Protein AF-A0A9W8LBX5-F1 (afdb_monomer_lite)

Organism: NCBI:txid1052879

Secondary structure (DSSP, 8-state):
-PPPHHHHHHHHHHHHHHHHHHHHTT--HHHHHHHHHHT-SS----HHHHHHHHHHHHTT----S---------

Foldseek 3Di:
DDDDPVRVVVLLLVLLVLLVVCVVVVHDLVRSQVVVVVPPPPHHDDSVVSVVSSVCVVVVNSPSDPPPPPPPPD

Structure (mmCIF, N/CA/C/O backbone):
data_AF-A0A9W8LBX5-F1
#
_entry.id   AF-A0A9W8LBX5-F1
#
loop_
_atom_site.group_PDB
_atom_site.id
_atom_site.type_symbol
_atom_site.label_atom_id
_atom_site.label_alt_id
_atom_site.label_comp_id
_atom_site.label_asym_id
_atom_site.label_entity_id
_atom_site.label_seq_id
_atom_site.pdbx_PDB_ins_code
_atom_site.Cartn_x
_atom_site.Cartn_y
_atom_site.Cartn_z
_atom_site.occupancy
_atom_site.B_iso_or_equiv
_atom_site.auth_seq_id
_atom_site.auth_comp_id
_atom_site.auth_asym_id
_atom_site.auth_atom_id
_atom_site.pdbx_PDB_model_num
ATOM 1 N N . MET A 1 1 ? 16.199 0.153 -22.594 1.00 47.25 1 MET A N 1
ATOM 2 C CA . MET A 1 1 ? 15.000 -0.476 -23.189 1.00 47.25 1 MET A CA 1
ATOM 3 C C . MET A 1 1 ? 13.795 0.210 -22.576 1.00 47.25 1 MET A C 1
ATOM 5 O O . MET A 1 1 ? 13.758 0.299 -21.358 1.00 47.25 1 MET A O 1
ATOM 9 N N . ALA A 1 2 ? 12.901 0.785 -23.381 1.00 55.84 2 ALA A N 1
ATOM 10 C CA . ALA A 1 2 ? 11.678 1.393 -22.860 1.00 55.84 2 ALA A CA 1
ATOM 11 C C . ALA A 1 2 ? 10.688 0.278 -22.493 1.00 55.84 2 ALA A C 1
ATOM 13 O O . ALA A 1 2 ? 10.476 -0.633 -23.294 1.00 55.84 2 ALA A O 1
ATOM 14 N N . SER A 1 3 ? 10.140 0.327 -21.281 1.00 62.94 3 SER A N 1
ATOM 15 C CA . SER A 1 3 ? 9.107 -0.598 -20.814 1.00 62.94 3 SER A CA 1
ATOM 16 C C . SER A 1 3 ? 7.838 -0.434 -21.648 1.00 62.94 3 SER A C 1
ATOM 18 O O . SER A 1 3 ? 7.437 0.690 -21.948 1.00 62.94 3 SER A O 1
ATOM 20 N N . THR A 1 4 ? 7.200 -1.537 -22.040 1.00 70.19 4 THR A N 1
ATOM 21 C CA . THR A 1 4 ? 5.910 -1.466 -22.736 1.00 70.19 4 THR A CA 1
ATOM 22 C C . THR A 1 4 ? 4.799 -1.060 -21.752 1.00 70.19 4 THR A C 1
ATOM 24 O O . THR A 1 4 ? 4.894 -1.370 -20.562 1.00 70.19 4 THR A O 1
ATOM 27 N N . PRO A 1 5 ? 3.716 -0.408 -22.211 1.00 71.06 5 PRO A N 1
ATOM 28 C CA . PRO A 1 5 ? 2.579 -0.055 -21.352 1.00 71.06 5 PRO A CA 1
ATOM 29 C C . PRO A 1 5 ? 1.955 -1.260 -20.627 1.00 71.06 5 PRO A C 1
ATOM 31 O O . PRO A 1 5 ? 1.516 -1.154 -19.485 1.00 71.06 5 PRO A O 1
ATOM 34 N N . GLU A 1 6 ? 1.965 -2.430 -21.269 1.00 65.50 6 GLU A N 1
ATOM 35 C CA . GLU A 1 6 ? 1.509 -3.703 -20.694 1.00 65.50 6 GLU A CA 1
ATOM 36 C C . GLU A 1 6 ? 2.388 -4.145 -19.515 1.00 65.50 6 GLU A C 1
ATOM 38 O O . GLU A 1 6 ? 1.880 -4.599 -18.490 1.00 65.50 6 GLU A O 1
ATOM 43 N N . TYR A 1 7 ? 3.705 -3.949 -19.628 1.00 64.69 7 TYR A N 1
ATOM 44 C CA . TYR A 1 7 ? 4.662 -4.249 -18.567 1.00 64.69 7 TYR A CA 1
ATOM 45 C C . TYR A 1 7 ? 4.497 -3.302 -17.367 1.00 64.69 7 TYR A C 1
ATOM 47 O O . TYR A 1 7 ? 4.483 -3.750 -16.219 1.00 64.69 7 TYR A O 1
ATOM 55 N N . GLU A 1 8 ? 4.285 -2.004 -17.608 1.00 64.69 8 GLU A N 1
ATOM 56 C CA . GLU A 1 8 ? 3.996 -1.040 -16.536 1.00 64.69 8 GLU A CA 1
ATOM 57 C C . GLU A 1 8 ? 2.664 -1.330 -15.828 1.00 64.69 8 GLU A C 1
ATOM 59 O O . GLU A 1 8 ? 2.568 -1.212 -14.602 1.00 64.69 8 GLU A O 1
ATOM 64 N N . HIS A 1 9 ? 1.636 -1.735 -16.580 1.00 64.19 9 HIS A N 1
ATOM 65 C CA . HIS A 1 9 ? 0.347 -2.129 -16.017 1.00 64.19 9 HIS A CA 1
ATOM 66 C C . HIS A 1 9 ? 0.475 -3.385 -15.140 1.00 64.19 9 HIS A C 1
ATOM 68 O O . HIS A 1 9 ? -0.005 -3.392 -14.003 1.00 64.19 9 HIS A O 1
ATOM 74 N N . ALA A 1 10 ? 1.192 -4.410 -15.613 1.00 66.06 10 ALA A N 1
ATOM 75 C CA . ALA A 1 10 ? 1.466 -5.624 -14.845 1.00 66.06 10 ALA A CA 1
ATOM 76 C C . ALA A 1 10 ? 2.245 -5.328 -13.548 1.00 66.06 10 ALA A C 1
ATOM 78 O O . ALA A 1 10 ? 1.887 -5.833 -12.483 1.00 66.06 10 ALA A O 1
ATOM 79 N N . MET A 1 11 ? 3.248 -4.442 -13.593 1.00 68.44 11 MET A N 1
ATOM 80 C CA . MET A 1 11 ? 3.991 -4.003 -12.402 1.00 68.44 11 MET A CA 1
ATOM 81 C C . MET A 1 11 ? 3.108 -3.296 -11.366 1.00 68.44 11 MET A C 1
ATOM 83 O O . MET A 1 11 ? 3.235 -3.561 -10.169 1.00 68.44 11 MET A O 1
ATOM 87 N N . LYS A 1 12 ? 2.194 -2.414 -11.794 1.00 69.06 12 LYS A N 1
ATOM 88 C CA . LYS A 1 12 ? 1.266 -1.726 -10.876 1.00 69.06 12 LYS A CA 1
ATOM 89 C C . LYS A 1 12 ? 0.281 -2.697 -10.224 1.00 69.06 12 LYS A C 1
ATOM 91 O O . LYS A 1 12 ? 0.026 -2.578 -9.025 1.00 69.06 12 LYS A O 1
ATOM 96 N N . SER A 1 13 ? -0.222 -3.678 -10.974 1.00 73.75 13 SER A N 1
ATOM 97 C CA . SER A 1 13 ? -1.037 -4.760 -10.409 1.00 73.75 13 SER A CA 1
ATOM 98 C C . SER A 1 13 ? -0.248 -5.601 -9.398 1.00 73.75 13 SER A C 1
ATOM 100 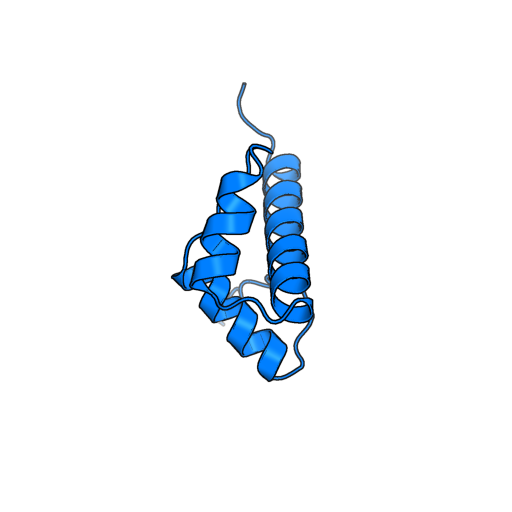O O . SER A 1 13 ? -0.773 -5.894 -8.325 1.00 73.75 13 SER A O 1
ATOM 102 N N . HIS A 1 14 ? 1.033 -5.897 -9.653 1.00 81.94 14 HIS A N 1
ATOM 103 C CA . HIS A 1 14 ? 1.887 -6.593 -8.683 1.00 81.94 14 HIS A CA 1
ATOM 104 C C . HIS A 1 14 ? 2.074 -5.810 -7.377 1.00 81.94 14 HIS A C 1
ATOM 106 O O . HIS A 1 14 ? 1.970 -6.399 -6.303 1.00 81.94 14 HIS A O 1
ATOM 112 N N . ILE A 1 15 ? 2.280 -4.488 -7.437 1.00 90.69 15 ILE A N 1
ATOM 113 C CA . ILE A 1 15 ? 2.394 -3.659 -6.224 1.00 90.69 15 ILE A CA 1
ATOM 114 C C . ILE A 1 15 ? 1.132 -3.775 -5.365 1.00 90.69 15 ILE A C 1
ATOM 116 O O . ILE A 1 15 ? 1.233 -3.960 -4.158 1.00 90.69 15 ILE A O 1
ATOM 120 N N . ARG A 1 16 ? -0.062 -3.706 -5.960 1.00 91.88 16 ARG A N 1
ATOM 121 C CA . ARG A 1 16 ? -1.325 -3.740 -5.201 1.00 91.88 16 ARG A CA 1
ATOM 122 C C . ARG A 1 16 ? -1.570 -5.088 -4.533 1.00 91.88 16 ARG A C 1
ATOM 124 O O . ARG A 1 16 ? -2.024 -5.116 -3.393 1.00 91.88 16 ARG A O 1
ATOM 131 N N . VAL A 1 17 ? -1.201 -6.187 -5.195 1.00 92.81 17 VAL A N 1
ATOM 132 C CA . VAL A 1 17 ? -1.224 -7.532 -4.594 1.00 92.81 17 VAL A CA 1
ATOM 133 C C . VAL A 1 17 ? -0.293 -7.602 -3.382 1.00 92.81 17 VAL A C 1
ATOM 135 O O . VAL A 1 17 ? -0.681 -8.129 -2.342 1.00 92.81 17 VAL A O 1
ATOM 138 N N . LEU A 1 18 ? 0.908 -7.025 -3.476 1.00 94.94 18 LEU A N 1
ATOM 139 C CA . LEU A 1 18 ? 1.839 -6.974 -2.346 1.00 94.94 18 LEU A CA 1
ATOM 140 C C . LEU A 1 18 ? 1.298 -6.115 -1.194 1.00 94.94 18 LEU A C 1
ATOM 142 O O . LEU A 1 18 ? 1.416 -6.512 -0.038 1.00 94.94 18 LEU A O 1
ATOM 146 N N . ILE A 1 19 ? 0.650 -4.984 -1.491 1.00 96.12 19 ILE A N 1
ATOM 147 C CA . ILE A 1 19 ? -0.001 -4.148 -0.470 1.00 96.12 19 ILE A CA 1
ATOM 148 C C . ILE A 1 19 ? -1.133 -4.924 0.222 1.00 96.12 19 ILE A C 1
ATOM 150 O O . ILE A 1 19 ? -1.220 -4.892 1.449 1.00 96.12 19 ILE A O 1
ATOM 154 N N . LEU A 1 20 ? -1.959 -5.664 -0.528 1.00 96.38 20 LEU A N 1
ATOM 155 C CA . LEU A 1 20 ? -3.007 -6.517 0.043 1.00 96.38 20 LEU A CA 1
ATOM 156 C C . LEU A 1 20 ? -2.421 -7.619 0.938 1.00 96.38 20 LEU A C 1
ATOM 158 O O . LEU A 1 20 ? -2.936 -7.873 2.026 1.00 96.38 20 LEU A O 1
ATOM 162 N N . ALA A 1 21 ? -1.317 -8.244 0.522 1.00 96.06 21 ALA A N 1
ATOM 163 C CA . ALA A 1 21 ? -0.623 -9.228 1.347 1.00 96.06 21 ALA A CA 1
ATOM 164 C C . ALA A 1 21 ? -0.109 -8.604 2.659 1.00 96.06 21 ALA A C 1
ATOM 166 O O . ALA A 1 21 ? -0.298 -9.182 3.729 1.00 96.06 21 ALA A O 1
ATOM 167 N N . CYS A 1 22 ? 0.489 -7.407 2.608 1.00 97.75 22 CYS A N 1
ATOM 168 C CA . CYS A 1 22 ? 0.910 -6.673 3.805 1.00 97.75 22 CYS A CA 1
ATOM 169 C C . CYS A 1 22 ? -0.260 -6.346 4.742 1.00 97.75 22 CYS A C 1
ATOM 171 O O . CYS A 1 22 ? -0.113 -6.498 5.956 1.00 97.75 22 CYS A O 1
ATOM 173 N N . PHE A 1 23 ? -1.415 -5.976 4.185 1.00 97.62 23 PHE A N 1
ATOM 174 C CA . PHE A 1 23 ? -2.635 -5.731 4.950 1.00 97.62 23 PHE A CA 1
ATOM 175 C C . PHE A 1 23 ? -3.127 -7.003 5.657 1.00 97.62 23 PHE A C 1
ATOM 177 O O . PHE A 1 23 ? -3.374 -6.983 6.860 1.00 97.62 23 PHE A O 1
ATOM 184 N N . GLY A 1 24 ? -3.181 -8.137 4.949 1.00 97.00 24 GLY A N 1
ATOM 185 C CA . GLY A 1 24 ? -3.554 -9.433 5.532 1.00 97.00 24 GLY A CA 1
ATOM 186 C C . GLY A 1 24 ? -2.586 -9.922 6.618 1.00 97.00 24 GLY A C 1
ATOM 187 O O . GLY A 1 24 ? -3.002 -10.583 7.566 1.00 97.00 24 GLY A O 1
ATOM 188 N N . MET A 1 25 ? -1.307 -9.544 6.525 1.00 97.38 25 MET A N 1
ATOM 189 C CA . MET A 1 25 ? -0.293 -9.770 7.564 1.00 97.38 25 MET A CA 1
ATOM 190 C C . MET A 1 25 ? -0.363 -8.767 8.730 1.00 97.38 25 MET A C 1
ATOM 192 O O . MET A 1 25 ? 0.490 -8.821 9.613 1.00 97.38 25 MET A O 1
ATOM 196 N N . GLN A 1 26 ? -1.329 -7.842 8.730 1.00 96.94 26 GLN A N 1
ATOM 197 C CA . GLN A 1 26 ? -1.488 -6.774 9.727 1.00 96.94 26 GLN A CA 1
ATOM 198 C C . GLN A 1 26 ? -0.259 -5.863 9.875 1.00 96.94 26 GLN A C 1
ATOM 200 O O . GLN A 1 26 ? -0.022 -5.286 10.935 1.00 96.94 26 GLN A O 1
ATOM 205 N N . LYS A 1 27 ? 0.527 -5.701 8.806 1.00 97.94 27 LYS A N 1
ATOM 206 C CA . LYS A 1 27 ? 1.625 -4.728 8.787 1.00 97.94 27 LYS A CA 1
ATOM 207 C C . LYS A 1 27 ? 1.059 -3.321 8.764 1.00 97.94 27 LYS A C 1
ATOM 209 O O . LYS A 1 27 ? 0.132 -3.054 8.006 1.00 97.94 27 LYS A O 1
ATOM 214 N N . THR A 1 28 ? 1.662 -2.401 9.501 1.00 98.06 28 THR A N 1
ATOM 215 C CA . THR A 1 28 ? 1.395 -0.966 9.368 1.00 98.06 28 THR A CA 1
ATOM 216 C C . THR A 1 28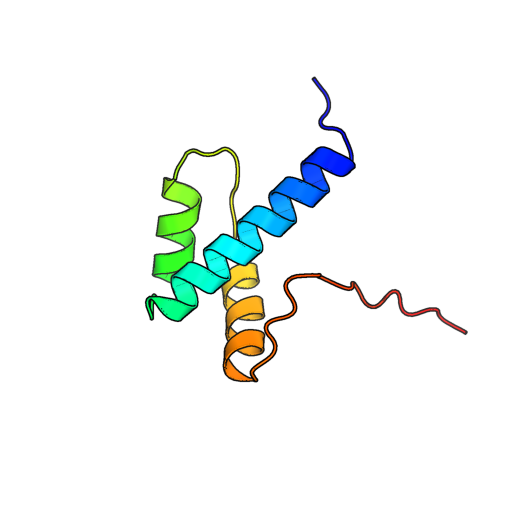 ? 1.782 -0.459 7.969 1.00 98.06 28 THR A C 1
ATOM 218 O O . THR A 1 28 ? 2.611 -1.075 7.290 1.00 98.06 28 THR A O 1
ATOM 221 N N . PRO A 1 29 ? 1.248 0.693 7.516 1.00 97.75 29 PRO A N 1
ATOM 222 C CA . PRO A 1 29 ? 1.632 1.258 6.225 1.00 97.75 29 PRO A CA 1
ATOM 223 C C . PRO A 1 29 ? 3.139 1.516 6.079 1.00 97.75 29 PRO A C 1
ATOM 225 O O . PRO A 1 29 ? 3.681 1.354 4.990 1.00 97.75 29 PRO A O 1
ATOM 228 N N . THR A 1 30 ? 3.832 1.880 7.162 1.00 98.12 30 THR A N 1
ATOM 229 C CA . THR A 1 30 ? 5.291 2.078 7.152 1.00 98.12 30 THR A CA 1
ATOM 230 C C . THR A 1 30 ? 6.027 0.758 6.918 1.00 98.12 30 THR A C 1
ATOM 232 O O . THR A 1 30 ? 6.825 0.667 5.988 1.00 98.12 30 THR A O 1
ATOM 235 N N . GLU A 1 31 ? 5.695 -0.289 7.681 1.00 98.31 31 GLU A N 1
ATOM 236 C CA . GLU A 1 31 ? 6.295 -1.622 7.517 1.00 98.31 31 GLU A CA 1
ATOM 237 C C . GLU A 1 31 ? 6.025 -2.208 6.128 1.00 98.31 31 GLU A C 1
ATOM 239 O O . GLU A 1 31 ? 6.867 -2.903 5.566 1.00 98.31 31 GLU A O 1
ATOM 244 N N . ALA A 1 32 ? 4.850 -1.938 5.557 1.00 97.81 32 ALA A N 1
ATOM 245 C CA . ALA A 1 32 ? 4.506 -2.375 4.211 1.00 97.81 32 ALA A CA 1
ATOM 246 C C . ALA A 1 32 ? 5.370 -1.686 3.141 1.00 97.81 32 ALA A C 1
ATOM 248 O O . ALA A 1 32 ? 5.849 -2.355 2.228 1.00 97.81 32 ALA A O 1
ATOM 249 N N . VAL A 1 33 ? 5.617 -0.374 3.259 1.00 97.44 33 VAL A N 1
ATOM 250 C CA . VAL A 1 33 ? 6.523 0.353 2.350 1.00 97.44 33 VAL A CA 1
ATOM 251 C C . VAL A 1 33 ? 7.939 -0.208 2.432 1.00 97.44 33 VAL A C 1
ATOM 253 O O . VAL A 1 33 ? 8.538 -0.494 1.397 1.00 97.44 33 VAL A O 1
ATOM 256 N N . GLU A 1 34 ? 8.462 -0.384 3.646 1.00 97.06 34 GLU A N 1
ATOM 257 C CA . GLU A 1 34 ? 9.803 -0.935 3.870 1.00 97.06 34 GLU A CA 1
ATOM 258 C C . GLU A 1 34 ? 9.923 -2.354 3.313 1.00 97.06 34 GLU A C 1
ATOM 260 O O . GLU A 1 34 ? 10.875 -2.658 2.595 1.00 97.06 34 GLU A O 1
ATOM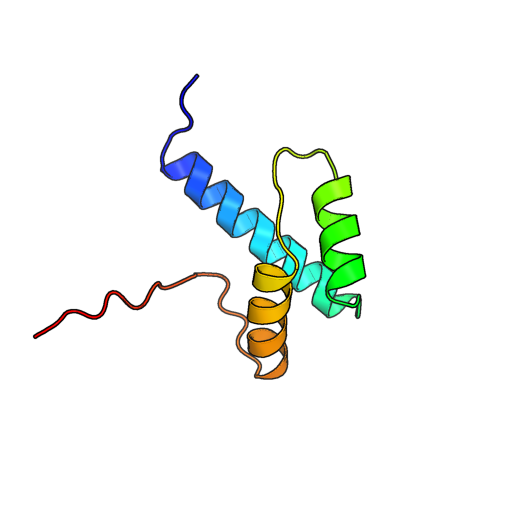 265 N N . TYR A 1 35 ? 8.922 -3.200 3.574 1.00 95.50 35 TYR A N 1
ATOM 266 C CA . TYR A 1 35 ? 8.876 -4.563 3.064 1.00 95.50 35 TYR A CA 1
ATOM 267 C C . TYR A 1 35 ? 8.875 -4.591 1.534 1.00 95.50 35 TYR A C 1
ATOM 269 O O . TYR A 1 35 ? 9.746 -5.219 0.942 1.00 95.50 35 TYR A O 1
ATOM 277 N N . ILE A 1 36 ? 7.939 -3.885 0.890 1.00 94.12 36 ILE A N 1
ATOM 278 C CA . ILE A 1 36 ? 7.770 -3.902 -0.571 1.00 94.12 36 ILE A CA 1
ATOM 279 C C . ILE A 1 36 ? 9.013 -3.348 -1.270 1.00 94.12 36 ILE A C 1
ATOM 281 O O . ILE A 1 36 ? 9.522 -3.972 -2.200 1.00 94.12 36 ILE A O 1
ATOM 285 N N . ASN A 1 37 ? 9.532 -2.210 -0.804 1.00 93.88 37 ASN A N 1
ATOM 286 C CA . ASN A 1 37 ? 10.713 -1.587 -1.401 1.00 93.88 37 ASN A CA 1
ATOM 287 C C . ASN A 1 37 ? 11.993 -2.403 -1.138 1.00 93.88 37 ASN A C 1
ATOM 289 O O . ASN A 1 37 ? 12.939 -2.327 -1.922 1.00 93.88 37 ASN A O 1
ATOM 293 N N . GLY A 1 38 ? 12.015 -3.213 -0.075 1.00 94.25 38 GLY A N 1
ATOM 294 C CA . GLY A 1 38 ? 13.114 -4.116 0.261 1.00 94.25 38 GLY A CA 1
ATOM 295 C C . GLY A 1 38 ? 13.171 -5.409 -0.564 1.00 94.25 38 GLY A C 1
ATOM 296 O O . GLY A 1 38 ? 14.184 -6.101 -0.512 1.00 94.25 38 GLY A O 1
ATOM 297 N N . LEU A 1 39 ? 12.137 -5.745 -1.348 1.00 89.25 39 LEU A N 1
ATOM 298 C CA . LEU A 1 39 ? 12.091 -7.004 -2.111 1.00 89.25 39 LEU A CA 1
ATOM 299 C C . LEU A 1 39 ? 13.084 -7.061 -3.285 1.00 89.25 39 LEU A C 1
ATOM 301 O O . LEU A 1 39 ? 13.373 -8.147 -3.780 1.00 89.25 39 LEU A O 1
ATOM 305 N N . GLY A 1 40 ? 13.582 -5.921 -3.776 1.00 82.88 40 GLY A N 1
ATOM 306 C CA . GLY A 1 40 ? 14.559 -5.885 -4.876 1.00 82.88 40 GLY A CA 1
ATOM 307 C C . GLY A 1 40 ? 14.026 -6.358 -6.239 1.00 82.88 40 GLY A C 1
ATOM 308 O O . GLY A 1 40 ? 14.805 -6.578 -7.161 1.00 82.88 40 GLY A O 1
ATOM 309 N N . ILE A 1 41 ? 12.706 -6.490 -6.396 1.00 81.00 41 ILE A N 1
ATOM 310 C CA . ILE A 1 41 ? 12.034 -7.025 -7.598 1.00 81.00 41 ILE A CA 1
ATOM 311 C C . ILE A 1 41 ? 11.628 -5.941 -8.616 1.00 81.00 41 ILE A C 1
ATOM 313 O O . ILE A 1 41 ? 10.713 -6.135 -9.413 1.00 81.00 41 ILE A O 1
ATOM 317 N N . GLY A 1 42 ? 12.274 -4.771 -8.580 1.00 81.38 42 GLY A N 1
ATOM 318 C CA . GLY A 1 42 ? 12.045 -3.696 -9.555 1.00 81.38 42 GLY A CA 1
ATOM 319 C C . GLY A 1 42 ? 10.705 -2.962 -9.425 1.00 81.38 42 GLY A C 1
ATOM 320 O O . GLY A 1 42 ? 10.340 -2.210 -10.326 1.00 81.38 42 GLY A O 1
ATOM 321 N N . VAL A 1 43 ? 9.984 -3.144 -8.316 1.00 82.62 43 VAL A N 1
ATOM 322 C CA . VAL A 1 43 ? 8.810 -2.338 -7.963 1.00 82.62 43 VAL A CA 1
ATOM 323 C C . VAL A 1 43 ? 9.071 -1.527 -6.700 1.00 82.62 43 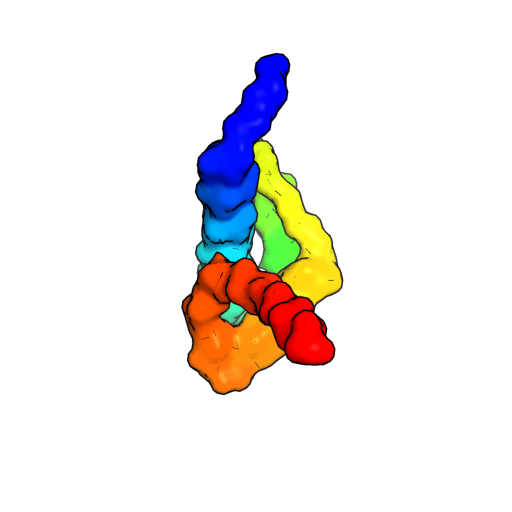VAL A C 1
ATOM 325 O O . VAL A 1 43 ? 9.822 -1.950 -5.824 1.00 82.62 43 VAL A O 1
ATOM 328 N N . SER A 1 44 ? 8.441 -0.360 -6.606 1.00 89.56 44 SER A N 1
ATOM 329 C CA . SER A 1 44 ? 8.464 0.467 -5.406 1.00 89.56 44 SER A CA 1
ATOM 330 C C . SER A 1 44 ? 7.110 1.121 -5.169 1.00 89.56 44 SER A C 1
ATOM 332 O O . SER A 1 44 ? 6.308 1.303 -6.086 1.00 89.56 44 SER A O 1
ATOM 334 N N . THR A 1 45 ? 6.839 1.454 -3.915 1.00 92.88 45 THR A N 1
ATOM 335 C CA . THR A 1 45 ? 5.621 2.141 -3.496 1.00 92.88 45 THR A CA 1
ATOM 336 C C . THR A 1 45 ? 5.938 3.227 -2.474 1.00 92.88 45 THR A C 1
ATOM 338 O O . THR A 1 45 ? 7.053 3.327 -1.953 1.00 92.88 45 THR A O 1
ATOM 341 N N . THR A 1 46 ? 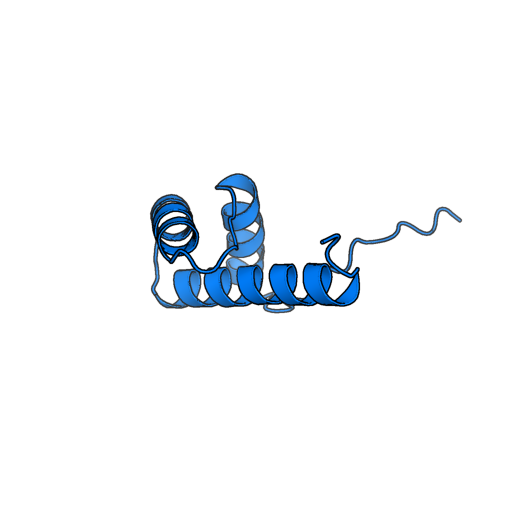4.943 4.062 -2.192 1.00 95.88 46 THR A N 1
ATOM 342 C CA . THR A 1 46 ? 5.040 5.161 -1.229 1.00 95.88 46 THR A CA 1
ATOM 343 C C . THR A 1 46 ? 4.068 4.955 -0.080 1.00 95.88 46 THR A C 1
ATOM 345 O O . THR A 1 46 ? 3.041 4.291 -0.230 1.00 95.88 46 THR A O 1
ATOM 348 N N . TYR A 1 47 ? 4.347 5.596 1.055 1.00 96.94 47 TYR A N 1
ATOM 349 C CA . TYR A 1 47 ? 3.435 5.598 2.199 1.00 96.94 47 TYR A CA 1
ATOM 350 C C . TYR A 1 47 ? 2.033 6.092 1.824 1.00 96.94 47 TYR A C 1
ATOM 352 O O . TYR A 1 47 ? 1.042 5.494 2.232 1.00 96.94 47 TYR A O 1
ATOM 360 N N . ALA A 1 48 ? 1.938 7.149 1.008 1.00 96.88 48 ALA A N 1
ATOM 361 C CA . ALA A 1 48 ? 0.656 7.698 0.574 1.00 96.88 48 ALA A CA 1
ATOM 362 C C . ALA A 1 48 ? -0.159 6.668 -0.222 1.00 96.88 48 ALA A C 1
ATOM 364 O O . ALA A 1 48 ? -1.336 6.464 0.069 1.00 96.88 48 ALA A O 1
ATOM 365 N N . THR A 1 49 ? 0.485 5.976 -1.166 1.00 94.44 49 THR A N 1
ATOM 366 C CA . THR A 1 49 ? -0.142 4.911 -1.957 1.00 94.44 49 THR A CA 1
ATOM 367 C C . THR A 1 49 ? -0.604 3.763 -1.064 1.00 94.44 49 THR A C 1
ATOM 369 O O . THR A 1 49 ? -1.766 3.374 -1.128 1.00 94.44 49 THR A O 1
ATOM 372 N N . VAL A 1 50 ? 0.268 3.248 -0.192 1.00 96.75 50 VAL A N 1
ATOM 373 C CA . VAL A 1 50 ? -0.082 2.157 0.733 1.00 96.75 50 VAL A CA 1
ATOM 374 C C . VAL A 1 50 ? -1.256 2.549 1.627 1.00 96.75 50 VAL A C 1
ATOM 376 O O . VAL A 1 50 ? -2.216 1.791 1.738 1.00 96.75 50 VAL A O 1
ATOM 379 N N . ARG A 1 51 ? -1.229 3.755 2.208 1.00 97.50 51 ARG A N 1
ATOM 380 C CA . ARG A 1 51 ? -2.302 4.255 3.075 1.00 97.50 51 ARG A CA 1
ATOM 381 C C . ARG A 1 51 ? -3.635 4.358 2.337 1.00 97.50 51 ARG A C 1
ATOM 383 O O . ARG A 1 51 ? -4.654 3.977 2.898 1.00 97.50 51 ARG A O 1
ATOM 390 N N . GLN A 1 52 ? -3.642 4.856 1.100 1.00 95.81 52 GLN A N 1
ATOM 391 C CA . GLN A 1 52 ? -4.864 4.932 0.293 1.00 95.81 52 GLN A CA 1
ATOM 392 C C . GLN A 1 52 ? -5.478 3.547 0.065 1.00 95.81 52 GLN A C 1
ATOM 394 O O . GLN A 1 52 ? -6.681 3.381 0.232 1.00 95.81 52 GLN A O 1
ATOM 399 N N . TRP A 1 53 ? -4.660 2.547 -0.262 1.00 95.31 53 TRP A N 1
ATOM 400 C CA . TRP A 1 53 ? -5.129 1.173 -0.450 1.00 95.31 53 TRP A CA 1
ATOM 401 C C . TRP A 1 53 ? -5.612 0.525 0.847 1.00 95.31 53 TRP A C 1
ATOM 403 O O . TRP A 1 53 ? -6.644 -0.133 0.847 1.00 95.31 53 TRP A O 1
ATOM 413 N N . TYR A 1 54 ? -4.923 0.762 1.961 1.00 96.81 54 TYR A N 1
ATOM 414 C CA . TYR A 1 54 ? -5.346 0.264 3.270 1.00 96.81 54 TYR A CA 1
ATOM 415 C C . TYR A 1 54 ? -6.733 0.773 3.660 1.00 96.81 54 TYR A C 1
ATOM 417 O O . TYR A 1 54 ? -7.569 -0.022 4.070 1.00 96.81 54 TYR A O 1
ATOM 425 N N . VAL A 1 55 ? -7.010 2.063 3.449 1.00 96.44 55 VAL A N 1
ATOM 426 C CA . VAL A 1 55 ? -8.339 2.649 3.702 1.00 96.44 55 VAL A CA 1
ATOM 427 C C . VAL A 1 55 ? -9.427 1.936 2.889 1.00 96.44 55 VAL A C 1
ATOM 429 O O . VAL A 1 55 ? -10.515 1.694 3.402 1.00 96.44 55 VAL A O 1
ATOM 432 N N . ARG A 1 56 ? -9.137 1.560 1.636 1.00 95.00 56 ARG A N 1
ATOM 433 C CA . ARG A 1 56 ? -10.068 0.786 0.796 1.00 95.00 56 ARG A CA 1
ATOM 434 C C . 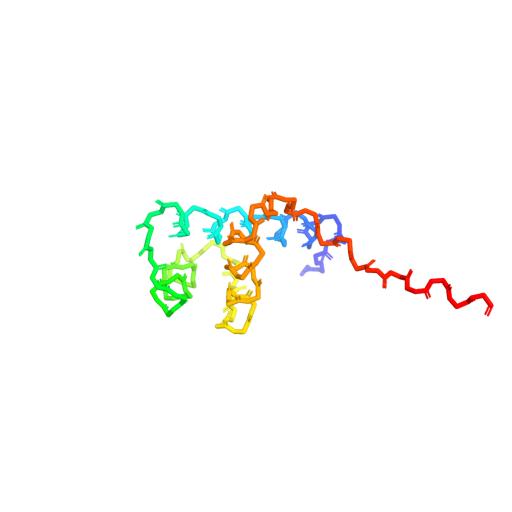ARG A 1 56 ? -10.286 -0.623 1.353 1.00 95.00 56 ARG A C 1
ATOM 436 O O . ARG A 1 56 ? -11.424 -1.068 1.475 1.00 95.00 56 ARG A O 1
ATOM 443 N N . PHE A 1 57 ? -9.220 -1.303 1.769 1.00 95.62 57 PHE A N 1
ATOM 444 C CA . PHE A 1 57 ? -9.313 -2.646 2.352 1.00 95.62 57 PHE A CA 1
ATOM 445 C C . PHE A 1 57 ? -10.060 -2.666 3.691 1.00 95.62 57 PHE A C 1
ATOM 447 O O . PHE A 1 57 ? -10.849 -3.578 3.930 1.00 95.62 57 PHE A O 1
ATOM 454 N N . GLU A 1 58 ? -9.887 -1.643 4.531 1.00 95.12 58 GLU A N 1
ATOM 455 C CA . GLU A 1 58 ? -10.662 -1.449 5.767 1.00 95.12 58 GLU A CA 1
ATOM 456 C C . GLU A 1 58 ? -12.167 -1.287 5.495 1.00 95.12 58 GLU A C 1
ATOM 458 O O . GLU A 1 58 ? -12.991 -1.668 6.324 1.00 95.12 58 GLU A O 1
ATOM 463 N N . GLN A 1 59 ? -12.532 -0.772 4.318 1.00 95.44 59 GLN A N 1
ATOM 464 C CA . GLN A 1 59 ? -13.917 -0.647 3.848 1.00 95.44 59 GLN A CA 1
ATOM 465 C C . GLN A 1 59 ? -14.431 -1.916 3.143 1.00 95.44 59 GLN A C 1
ATOM 467 O O . GLN A 1 59 ? -15.588 -1.963 2.729 1.00 95.44 59 GLN A O 1
ATOM 472 N N . GLY A 1 60 ? -13.596 -2.953 3.012 1.00 93.94 60 GLY A N 1
ATOM 473 C CA . GLY A 1 60 ? -13.927 -4.193 2.308 1.00 93.94 60 GLY A CA 1
ATOM 474 C C . GLY A 1 60 ? -13.794 -4.115 0.782 1.00 93.94 60 GLY A C 1
ATOM 475 O O . GLY A 1 60 ? -14.250 -5.022 0.086 1.00 93.94 60 GLY A O 1
ATOM 476 N N . GLU A 1 61 ? -13.173 -3.064 0.238 1.00 92.69 61 GLU A N 1
ATOM 477 C CA . GLU A 1 61 ? -12.921 -2.922 -1.198 1.00 92.69 61 GLU A CA 1
ATOM 478 C C . GLU A 1 61 ? -11.607 -3.600 -1.609 1.00 92.69 61 GLU A C 1
ATOM 480 O O . GLU A 1 61 ? -10.530 -3.018 -1.498 1.00 92.69 61 GLU A O 1
ATOM 485 N N . PHE A 1 62 ? -11.689 -4.815 -2.151 1.00 88.69 62 PHE A N 1
ATOM 486 C CA . PHE A 1 62 ? -10.518 -5.591 -2.595 1.00 88.69 62 PHE A CA 1
ATOM 487 C C . PHE A 1 62 ? -10.278 -5.557 -4.107 1.00 88.69 62 PHE A C 1
ATOM 489 O O . PHE A 1 62 ? -9.482 -6.337 -4.630 1.00 88.69 62 PHE A O 1
ATOM 496 N N . ASP A 1 63 ? -10.956 -4.660 -4.820 1.00 88.06 63 ASP A N 1
ATOM 497 C CA . ASP A 1 63 ? -10.720 -4.460 -6.244 1.00 88.06 63 ASP A CA 1
ATOM 498 C C . ASP A 1 63 ? -9.361 -3.782 -6.468 1.00 88.06 63 ASP A C 1
ATOM 500 O O . ASP A 1 63 ? -9.186 -2.577 -6.265 1.00 88.06 63 ASP A O 1
ATOM 504 N N . LEU A 1 64 ? -8.382 -4.592 -6.875 1.00 85.69 64 LEU A N 1
ATOM 505 C CA . LEU A 1 64 ? -7.007 -4.170 -7.144 1.00 85.69 64 LEU A CA 1
ATOM 506 C C . LEU A 1 64 ? -6.858 -3.488 -8.508 1.00 85.69 64 LEU A C 1
ATOM 508 O O . LEU A 1 64 ? -5.768 -3.014 -8.854 1.00 85.69 64 LEU A O 1
ATOM 512 N N . THR A 1 65 ? -7.926 -3.421 -9.299 1.00 80.06 65 THR A N 1
ATOM 513 C CA . THR A 1 65 ? -7.935 -2.560 -10.469 1.00 80.06 65 THR A CA 1
ATOM 514 C C . THR A 1 65 ? -8.149 -1.125 -9.998 1.00 80.06 65 THR A C 1
ATOM 516 O O . THR A 1 65 ? -9.098 -0.761 -9.308 1.00 80.06 65 THR A O 1
ATOM 519 N N . ASP A 1 66 ? -7.175 -0.278 -10.298 1.00 65.88 66 ASP A N 1
ATOM 520 C CA . ASP A 1 66 ? -7.329 1.157 -10.122 1.00 65.88 66 ASP A CA 1
ATOM 521 C C . ASP A 1 66 ? -8.068 1.648 -11.349 1.00 65.88 66 ASP A C 1
ATOM 523 O O . ASP A 1 66 ? -7.474 2.055 -12.353 1.00 65.88 66 ASP A O 1
ATOM 527 N N . HIS A 1 67 ? -9.386 1.513 -11.294 1.00 55.38 67 HIS A N 1
ATOM 528 C CA . HIS A 1 67 ? -10.253 2.308 -12.126 1.00 55.38 67 HIS A CA 1
ATOM 529 C C . HIS A 1 67 ? -10.042 3.752 -11.680 1.00 55.38 67 HIS A C 1
ATOM 531 O O . HIS A 1 67 ? -10.767 4.268 -10.829 1.00 55.38 67 HIS A O 1
ATOM 537 N N . HIS A 1 68 ? -9.029 4.416 -12.251 1.00 46.91 68 HIS A N 1
ATOM 538 C CA . HIS A 1 68 ? -9.066 5.861 -12.380 1.00 46.91 68 HIS A CA 1
ATOM 539 C C . HIS A 1 68 ? -10.477 6.150 -12.881 1.00 46.91 68 HIS A C 1
ATOM 541 O O . HIS A 1 68 ? -10.828 5.739 -13.988 1.00 46.91 68 HIS A O 1
ATOM 547 N N . LYS A 1 69 ? -11.317 6.767 -12.043 1.00 45.19 69 LYS A N 1
ATOM 548 C CA . LYS A 1 69 ? -12.542 7.386 -12.522 1.00 45.19 69 LYS A CA 1
ATOM 549 C C . LYS A 1 69 ? -12.062 8.415 -13.531 1.00 45.19 69 LYS A C 1
ATOM 551 O O . LYS A 1 69 ? -11.702 9.530 -13.160 1.00 45.19 69 LYS A O 1
ATOM 556 N N . THR A 1 70 ? -11.987 8.023 -14.797 1.00 41.50 70 THR A N 1
ATOM 557 C CA . THR A 1 70 ? -12.090 8.955 -15.899 1.00 41.50 70 THR A CA 1
ATOM 558 C C . THR A 1 70 ? -13.449 9.577 -15.654 1.00 41.50 70 THR A C 1
ATOM 560 O O . THR A 1 70 ? -14.481 8.951 -15.879 1.00 41.50 70 THR A O 1
ATOM 563 N N . ALA A 1 71 ? -13.455 10.745 -15.018 1.00 44.25 71 ALA A N 1
ATOM 564 C CA . ALA A 1 71 ? -14.609 11.603 -15.069 1.00 44.25 71 ALA A CA 1
ATOM 565 C C . ALA A 1 71 ? -14.778 11.894 -16.559 1.00 44.25 71 ALA A C 1
ATOM 567 O O . ALA A 1 71 ? -14.068 12.729 -17.116 1.00 44.25 71 ALA A O 1
ATOM 568 N N . GLU A 1 72 ? -15.634 11.119 -17.222 1.00 43.47 72 GLU A N 1
ATOM 569 C CA . GLU A 1 72 ? -16.269 11.549 -18.451 1.00 43.47 72 GLU A CA 1
ATOM 570 C C . GLU A 1 72 ? -17.037 12.809 -18.061 1.00 43.47 72 GLU A C 1
ATOM 572 O O . GLU A 1 72 ? -18.141 12.760 -17.519 1.00 43.47 72 GLU A O 1
ATOM 577 N N . ALA A 1 73 ? -16.361 13.950 -18.199 1.00 41.28 73 ALA A N 1
ATOM 578 C CA . ALA A 1 73 ? -16.996 15.246 -18.179 1.00 41.28 73 ALA A CA 1
ATOM 579 C C . ALA A 1 73 ? -17.979 15.237 -19.352 1.00 41.28 73 ALA A C 1
ATOM 581 O O . ALA A 1 73 ? -17.567 15.265 -20.513 1.00 41.28 73 ALA A O 1
ATOM 582 N N . SER A 1 74 ? -19.256 15.062 -19.007 1.00 40.03 74 SER A N 1
ATOM 583 C CA . SER A 1 74 ? -20.399 15.349 -19.875 1.00 40.03 74 SER A CA 1
ATOM 584 C C . SER A 1 74 ? -20.422 16.817 -20.281 1.00 40.03 74 SER A C 1
ATOM 586 O O . SER A 1 74 ? -19.949 17.655 -19.477 1.00 40.03 74 SER A O 1
#

Sequence (74 aa):
MASTPEYEHAMKSHIRVLILACFGMQKTPTEAVEYINGLGIGVSTTYATVRQWYVRFEQGEFDLTDHHKTAEAS

InterPro domains:
  IPR041426 Mos1 transposase, HTH domain [PF17906] (12-61)

pLDDT: mean 82.81, std 18.03, range [40.03, 98.31]

Radius of gyration: 13.49 Å; chains: 1; bounding box: 35×25×33 Å